Protein AF-A0A7R9EKN7-F1 (afdb_monomer_lite)

Radius of gyration: 13.66 Å; chains: 1; bounding box: 38×21×30 Å

Sequence (62 aa):
DELGQYSYGYADGNSVKHESRAIDGTTHGAYSYVDGNGIVQSVKYHADALGFRAHGTNFPVA

Secondary structure (DSSP, 8-state):
-TTS-EEEEEE-SSEEEEEEE-TTS-EEEEEEEE-TTS-EEEEEEEEETTEEEEEETTSPP-

Foldseek 3Di:
DVQPWDWDKDDDPFKIKIWIADSLRKIWIKMWGQDPVRDIKIKIWIADPVGIDMDIPPDDDD

Organism: NCBI:txid170555

Structure (mmCIF, N/CA/C/O backbone):
data_AF-A0A7R9EKN7-F1
#
_entry.id   AF-A0A7R9EKN7-F1
#
loop_
_atom_site.group_PDB
_atom_site.id
_atom_site.type_symbol
_atom_site.label_atom_id
_atom_site.label_alt_id
_atom_site.label_comp_id
_atom_site.label_asym_id
_atom_site.label_entity_id
_atom_site.label_seq_id
_atom_site.pdbx_PDB_ins_code
_atom_site.Cartn_x
_atom_site.Cartn_y
_atom_site.Cartn_z
_atom_site.occupancy
_atom_site.B_iso_or_equiv
_atom_site.auth_seq_id
_atom_site.auth_comp_id
_atom_site.auth_asym_id
_atom_site.auth_atom_id
_atom_site.pdbx_PDB_model_num
ATOM 1 N N . ASP A 1 1 ? 17.522 4.554 -9.643 1.00 50.62 1 ASP A N 1
ATOM 2 C CA . ASP A 1 1 ? 17.911 3.168 -9.924 1.00 50.62 1 ASP A CA 1
ATOM 3 C C . ASP A 1 1 ? 17.592 2.884 -11.384 1.00 50.62 1 ASP A C 1
ATOM 5 O O . ASP A 1 1 ? 16.482 3.175 -11.821 1.00 50.62 1 ASP A O 1
ATOM 9 N N . GLU A 1 2 ? 18.587 2.447 -12.152 1.00 57.81 2 GLU A N 1
ATOM 10 C CA . GLU A 1 2 ? 18.592 2.376 -13.628 1.00 57.81 2 GLU A CA 1
ATOM 11 C C . GL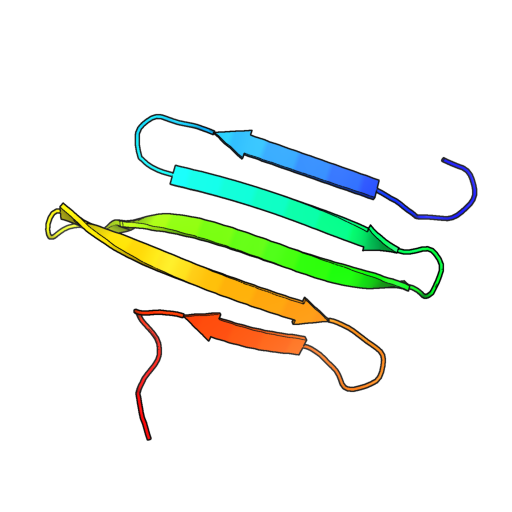U A 1 2 ? 17.695 1.269 -14.210 1.00 57.81 2 GLU A C 1
ATOM 13 O O . GLU A 1 2 ? 17.642 1.080 -15.422 1.00 57.81 2 GLU A O 1
ATOM 18 N N . LEU A 1 3 ? 16.949 0.563 -13.357 1.00 69.38 3 LEU A N 1
ATOM 19 C CA . LEU A 1 3 ? 16.149 -0.606 -13.721 1.00 69.38 3 LEU A CA 1
ATOM 20 C C . LEU A 1 3 ? 14.668 -0.516 -13.297 1.00 69.38 3 LEU A C 1
ATOM 22 O O . LEU A 1 3 ? 13.938 -1.499 -13.389 1.00 69.38 3 LEU A O 1
ATOM 26 N N . GLY A 1 4 ? 14.204 0.650 -12.830 1.00 82.75 4 GLY A N 1
ATOM 27 C CA . GLY A 1 4 ? 12.781 0.902 -12.542 1.00 82.75 4 GLY A CA 1
ATOM 28 C C . GLY A 1 4 ? 12.234 0.280 -11.250 1.00 82.75 4 GLY A C 1
ATOM 29 O O . GLY A 1 4 ? 11.029 0.358 -11.005 1.00 82.75 4 GLY A O 1
ATOM 30 N N . GLN A 1 5 ? 13.096 -0.304 -10.414 1.00 93.00 5 GLN A N 1
ATOM 31 C CA . GLN A 1 5 ? 12.725 -0.792 -9.087 1.00 93.00 5 GLN A CA 1
ATOM 32 C C . GLN A 1 5 ? 12.587 0.375 -8.113 1.00 93.00 5 GLN A C 1
ATOM 34 O O . GLN A 1 5 ? 13.285 1.389 -8.209 1.00 93.00 5 GLN A O 1
ATOM 39 N N . TYR A 1 6 ? 11.702 0.216 -7.138 1.00 94.69 6 TYR A N 1
ATOM 40 C CA . TYR A 1 6 ? 11.601 1.151 -6.029 1.00 94.69 6 TYR A CA 1
ATOM 41 C C . TYR A 1 6 ? 11.007 0.471 -4.804 1.00 94.69 6 TYR A C 1
ATOM 43 O O . TYR A 1 6 ? 10.302 -0.531 -4.899 1.00 94.69 6 TYR A O 1
ATOM 51 N N . SER A 1 7 ? 11.248 1.063 -3.644 1.00 95.81 7 SER A N 1
ATOM 52 C CA . SER A 1 7 ? 10.501 0.788 -2.427 1.00 95.81 7 SER A CA 1
ATOM 53 C C . SER A 1 7 ? 10.305 2.113 -1.711 1.00 95.81 7 SER A C 1
ATOM 55 O O . SER A 1 7 ? 11.263 2.861 -1.514 1.00 95.81 7 SER A O 1
ATOM 57 N N . TYR A 1 8 ? 9.061 2.432 -1.380 1.00 96.56 8 TYR A N 1
ATOM 58 C CA . TYR A 1 8 ? 8.736 3.612 -0.598 1.00 96.56 8 TYR A CA 1
ATOM 59 C C . TYR A 1 8 ? 7.582 3.319 0.347 1.00 96.56 8 TYR A C 1
ATOM 61 O O . TYR A 1 8 ? 6.783 2.401 0.166 1.00 96.56 8 TYR A O 1
ATOM 69 N N . GLY A 1 9 ? 7.481 4.141 1.375 1.00 96.94 9 GLY A N 1
ATOM 70 C CA . GLY A 1 9 ? 6.391 4.072 2.317 1.00 96.94 9 GLY A CA 1
ATOM 71 C C . GLY A 1 9 ? 6.379 5.291 3.207 1.00 96.94 9 GLY A C 1
ATOM 72 O O . GLY A 1 9 ? 7.319 6.086 3.219 1.00 96.94 9 GLY A O 1
ATOM 73 N N . TYR A 1 10 ? 5.295 5.423 3.946 1.00 97.50 10 TYR A N 1
ATOM 74 C CA . TYR A 1 10 ? 5.157 6.428 4.978 1.00 97.50 10 TYR A CA 1
ATOM 75 C C . TYR A 1 10 ? 4.369 5.844 6.147 1.00 97.50 10 TYR A C 1
ATOM 77 O O . TYR A 1 10 ? 3.620 4.871 6.002 1.00 97.50 10 TYR A O 1
ATOM 85 N N . ALA A 1 11 ? 4.537 6.474 7.301 1.00 96.88 11 ALA A N 1
ATOM 86 C CA . ALA A 1 11 ? 3.712 6.242 8.465 1.00 96.88 11 ALA A CA 1
ATOM 87 C C . ALA A 1 11 ? 3.336 7.593 9.069 1.00 96.88 11 ALA A C 1
ATOM 89 O O . ALA A 1 11 ? 4.209 8.397 9.393 1.00 96.88 11 ALA A O 1
ATOM 90 N N . ASP A 1 12 ? 2.038 7.832 9.186 1.00 93.56 12 ASP A N 1
ATOM 91 C CA . ASP A 1 12 ? 1.452 8.952 9.906 1.00 93.56 12 ASP A CA 1
ATOM 92 C C . ASP A 1 12 ? 0.568 8.421 11.053 1.00 93.56 12 ASP A C 1
ATOM 94 O O . ASP A 1 12 ? 0.439 7.211 11.248 1.00 93.56 12 ASP A O 1
ATOM 98 N N . GLY A 1 13 ? -0.002 9.317 11.863 1.00 91.38 13 GLY A N 1
ATOM 99 C CA . GLY A 1 13 ? -0.779 8.921 13.045 1.00 91.38 13 GLY A CA 1
ATOM 100 C C . GLY A 1 13 ? -2.053 8.124 12.738 1.00 91.38 13 GLY A C 1
ATOM 101 O O . GLY A 1 13 ? -2.493 7.337 13.574 1.00 91.38 13 GLY A O 1
ATOM 102 N N . ASN A 1 14 ? -2.626 8.294 11.547 1.00 94.62 14 ASN A N 1
ATOM 103 C CA . ASN A 1 14 ? -3.913 7.724 11.162 1.00 94.62 14 ASN A CA 1
ATOM 104 C C . ASN A 1 14 ? -3.807 6.775 9.967 1.00 94.62 14 ASN A C 1
ATOM 106 O O . ASN A 1 14 ? -4.788 6.098 9.653 1.00 94.62 14 ASN A O 1
ATOM 110 N N . SER A 1 15 ? -2.667 6.733 9.280 1.00 96.94 15 SER A N 1
ATOM 111 C CA . SER A 1 15 ? -2.463 5.904 8.108 1.00 96.94 15 SER A CA 1
ATOM 112 C C . SER A 1 15 ? -1.005 5.516 7.890 1.00 96.94 15 SER A C 1
ATOM 114 O O . SER A 1 15 ? -0.064 6.225 8.237 1.00 96.94 15 SER A O 1
ATOM 116 N N . VAL A 1 16 ? -0.814 4.349 7.290 1.00 97.88 16 VAL A N 1
ATOM 117 C CA . VAL A 1 16 ? 0.493 3.863 6.858 1.00 97.88 16 VAL A CA 1
ATOM 118 C C . VAL A 1 16 ? 0.366 3.303 5.451 1.00 97.88 16 VAL A C 1
ATOM 120 O O . VAL A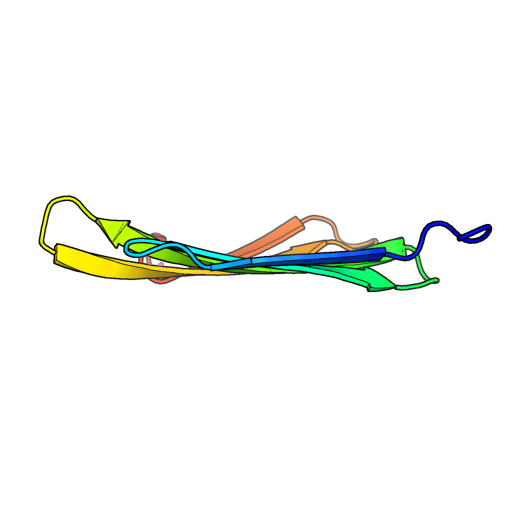 1 16 ? -0.658 2.716 5.093 1.00 97.88 16 VAL A O 1
ATOM 123 N N . LYS A 1 17 ? 1.418 3.455 4.650 1.00 98.00 17 LYS A N 1
ATOM 124 C CA . LYS A 1 17 ? 1.527 2.843 3.325 1.00 98.00 17 LYS A CA 1
ATOM 125 C C . LYS A 1 17 ? 2.928 2.292 3.132 1.00 98.00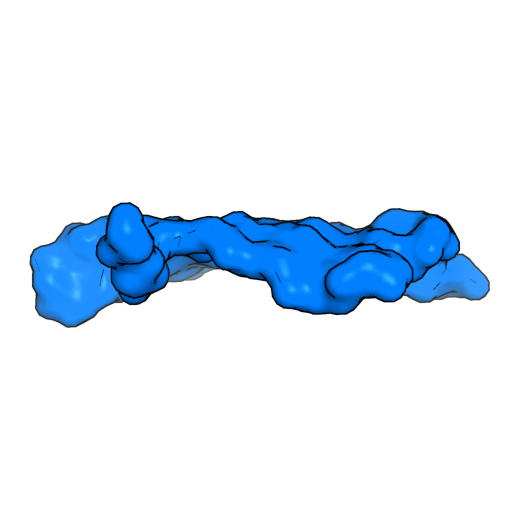 17 LYS A C 1
ATOM 127 O O . LYS A 1 17 ? 3.909 2.921 3.516 1.00 98.00 17 LYS A O 1
ATOM 132 N N . HIS A 1 18 ? 3.016 1.159 2.454 1.00 98.12 18 HIS A N 1
ATOM 133 C CA . HIS A 1 18 ? 4.248 0.661 1.865 1.00 98.12 18 HIS A CA 1
ATOM 134 C C . HIS A 1 18 ? 3.965 0.146 0.453 1.00 98.12 18 HIS A C 1
ATOM 136 O O . HIS A 1 18 ? 2.942 -0.498 0.216 1.00 98.12 18 HIS A O 1
ATOM 142 N N . GLU A 1 19 ? 4.872 0.407 -0.479 1.00 98.19 19 GLU A N 1
ATOM 143 C CA . GLU A 1 19 ? 4.809 -0.079 -1.851 1.00 98.19 19 GLU A CA 1
ATOM 144 C C . GLU A 1 19 ? 6.216 -0.355 -2.372 1.00 98.19 19 GLU A C 1
ATOM 146 O O . GLU A 1 19 ? 7.147 0.422 -2.152 1.00 98.19 19 GLU A O 1
ATOM 151 N N . SER A 1 20 ? 6.364 -1.450 -3.103 1.00 97.38 20 SER A N 1
ATOM 152 C CA . SER A 1 20 ? 7.599 -1.780 -3.795 1.00 97.38 20 SER A CA 1
ATOM 153 C C . SER A 1 20 ? 7.328 -2.333 -5.181 1.00 97.38 20 SER A C 1
ATOM 155 O O . SER A 1 20 ? 6.320 -2.999 -5.423 1.00 97.38 20 SER A O 1
ATOM 157 N N . ARG A 1 21 ? 8.266 -2.061 -6.084 1.00 95.81 21 ARG A N 1
ATOM 158 C CA . ARG A 1 21 ? 8.299 -2.571 -7.447 1.00 95.81 21 ARG A CA 1
ATOM 159 C C . ARG A 1 21 ? 9.573 -3.367 -7.671 1.00 95.81 21 ARG A C 1
ATOM 161 O O . ARG A 1 21 ? 10.670 -2.852 -7.450 1.00 95.81 21 ARG A O 1
ATOM 168 N N . ALA A 1 22 ? 9.404 -4.605 -8.114 1.00 93.12 22 ALA A N 1
ATOM 169 C CA . ALA A 1 22 ? 10.483 -5.510 -8.466 1.00 93.12 22 ALA A CA 1
ATOM 170 C C . ALA A 1 22 ? 10.946 -5.306 -9.920 1.00 93.12 22 ALA A C 1
ATOM 172 O O . ALA A 1 22 ? 10.308 -4.618 -10.720 1.00 93.12 22 ALA A O 1
ATOM 173 N N . ILE A 1 23 ? 12.092 -5.907 -10.248 1.00 92.06 23 ILE A N 1
ATOM 174 C CA . ILE A 1 23 ? 12.750 -5.809 -11.561 1.00 92.06 23 ILE A CA 1
ATOM 175 C C . ILE A 1 23 ? 11.898 -6.369 -12.707 1.00 92.06 23 ILE A C 1
ATOM 177 O O . ILE A 1 23 ? 11.979 -5.894 -13.835 1.00 92.06 23 ILE A O 1
ATOM 181 N N . ASP A 1 24 ? 11.058 -7.358 -12.415 1.00 91.00 24 ASP A N 1
ATOM 182 C CA . ASP A 1 24 ? 10.121 -7.975 -13.359 1.00 91.00 24 ASP A CA 1
ATOM 183 C C . ASP A 1 24 ? 8.918 -7.068 -13.685 1.00 91.00 24 ASP A C 1
ATOM 185 O O . ASP A 1 24 ? 8.048 -7.435 -14.472 1.00 91.00 24 ASP A O 1
ATOM 189 N N . GLY A 1 25 ? 8.870 -5.872 -13.091 1.00 91.88 25 GLY A N 1
ATOM 190 C CA . GLY A 1 25 ? 7.793 -4.910 -13.253 1.00 91.88 25 GLY A CA 1
ATOM 191 C C . GLY A 1 25 ? 6.621 -5.128 -12.300 1.00 91.88 25 GLY A C 1
ATOM 192 O O . GLY A 1 25 ? 5.720 -4.289 -12.310 1.00 91.88 25 GLY A O 1
ATOM 193 N N . THR A 1 26 ? 6.649 -6.174 -11.471 1.00 95.69 26 THR A N 1
ATOM 194 C CA . THR A 1 26 ? 5.614 -6.476 -10.482 1.00 95.69 26 THR A CA 1
ATOM 195 C C . THR A 1 26 ? 5.638 -5.445 -9.357 1.00 95.69 26 THR A C 1
ATOM 197 O O . THR A 1 26 ? 6.676 -5.211 -8.733 1.00 95.69 26 THR A O 1
ATOM 200 N N . THR A 1 27 ? 4.484 -4.851 -9.056 1.00 97.31 27 THR A N 1
ATOM 201 C CA . THR A 1 27 ? 4.305 -3.922 -7.934 1.00 97.31 27 THR A CA 1
ATOM 202 C C . THR A 1 27 ? 3.408 -4.553 -6.883 1.00 97.31 27 THR A C 1
ATOM 204 O O . THR A 1 27 ? 2.314 -5.027 -7.180 1.00 97.31 27 THR A O 1
ATOM 207 N N . HIS A 1 28 ? 3.830 -4.521 -5.626 1.00 97.25 28 HIS A N 1
ATOM 208 C CA . HIS A 1 28 ? 2.997 -4.925 -4.504 1.00 97.25 28 HIS A CA 1
ATOM 209 C C . HIS A 1 28 ? 3.066 -3.890 -3.394 1.00 97.25 28 HIS A C 1
ATOM 211 O O . HIS A 1 28 ? 4.074 -3.214 -3.191 1.00 97.25 28 HIS A O 1
ATOM 217 N N . GLY A 1 29 ? 1.984 -3.781 -2.641 1.00 97.94 29 GLY A N 1
ATOM 218 C CA . GLY A 1 29 ? 1.946 -2.863 -1.526 1.00 97.94 29 GLY A CA 1
ATOM 219 C C . GLY A 1 29 ? 0.759 -3.097 -0.622 1.00 97.94 29 GLY A C 1
ATOM 220 O O . GLY A 1 29 ? -0.129 -3.911 -0.882 1.00 97.94 29 GLY A O 1
ATOM 221 N N . ALA A 1 30 ? 0.776 -2.368 0.478 1.00 97.94 30 ALA A N 1
ATOM 222 C CA . ALA A 1 30 ? -0.303 -2.343 1.433 1.00 97.94 30 ALA A CA 1
ATOM 223 C C . ALA A 1 30 ? -0.465 -0.928 1.969 1.00 97.94 30 ALA A C 1
ATOM 225 O O . ALA A 1 30 ? 0.511 -0.192 2.124 1.00 97.94 30 ALA A O 1
ATOM 226 N N . TYR A 1 31 ? -1.699 -0.556 2.266 1.00 97.50 31 TYR A N 1
ATOM 227 C CA . TYR A 1 31 ? -1.984 0.617 3.072 1.00 97.50 31 TYR A CA 1
ATOM 228 C C . TYR A 1 31 ? -3.036 0.282 4.117 1.00 97.50 31 TYR A C 1
ATOM 230 O O . TYR A 1 31 ? -3.874 -0.602 3.924 1.00 97.50 31 TYR A O 1
ATOM 238 N N . SER A 1 32 ? -2.991 0.996 5.230 1.00 97.31 32 SER A N 1
ATOM 239 C CA . SER A 1 32 ? -4.047 0.958 6.230 1.00 97.31 32 SER A CA 1
ATOM 240 C C . SER A 1 32 ? -4.310 2.342 6.777 1.00 97.31 32 SER A C 1
ATOM 242 O O . SER A 1 32 ? -3.391 3.151 6.867 1.00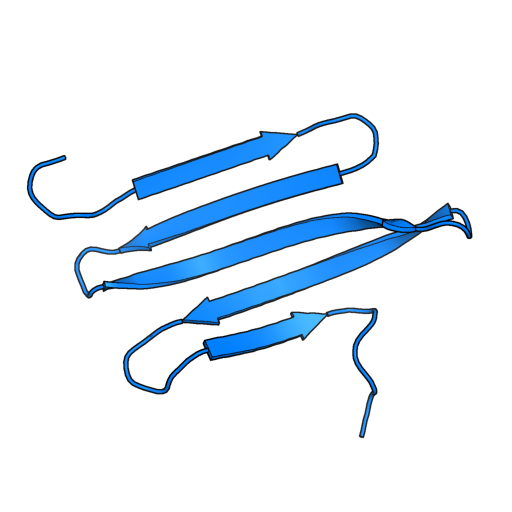 97.31 32 SER A O 1
ATOM 244 N N . TYR A 1 33 ? -5.557 2.603 7.137 1.00 96.81 33 TYR A N 1
ATOM 245 C CA . TYR A 1 33 ? -6.002 3.881 7.670 1.00 96.81 33 TYR A CA 1
ATOM 246 C C . TYR A 1 33 ? -7.127 3.677 8.683 1.00 96.81 33 TYR A C 1
ATOM 248 O O . TYR A 1 33 ? -7.843 2.680 8.621 1.00 96.81 33 TYR A O 1
ATOM 256 N N . VAL A 1 34 ? -7.2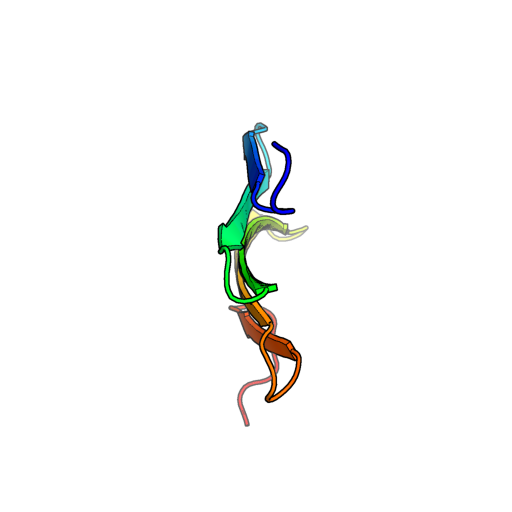95 4.616 9.607 1.00 96.56 34 VAL A N 1
ATOM 257 C CA . VAL A 1 34 ? -8.449 4.657 10.513 1.00 96.56 34 VAL A CA 1
ATOM 258 C C . VAL A 1 34 ? -9.603 5.377 9.809 1.00 96.56 34 VAL A C 1
ATOM 260 O O . VAL A 1 34 ? -9.431 6.504 9.345 1.00 96.56 34 VAL A O 1
ATOM 263 N N . ASP A 1 35 ? -10.762 4.730 9.681 1.00 94.06 35 ASP A N 1
ATOM 264 C CA . ASP A 1 35 ? -11.950 5.329 9.061 1.00 94.06 35 ASP A CA 1
ATOM 265 C C . ASP A 1 35 ? -12.736 6.247 10.020 1.00 94.06 35 ASP A C 1
ATOM 267 O O . ASP A 1 35 ? -12.375 6.437 11.183 1.00 94.06 35 ASP A O 1
ATOM 271 N N . GLY A 1 36 ? -13.840 6.829 9.535 1.00 93.69 36 GLY A N 1
ATOM 272 C CA . GLY A 1 36 ? -14.680 7.738 10.325 1.00 93.69 36 GLY A CA 1
ATOM 273 C C . GLY A 1 36 ? -15.346 7.107 11.557 1.00 93.69 36 GLY A C 1
ATOM 274 O O . GLY A 1 36 ? -15.811 7.839 12.424 1.00 93.69 36 GLY A O 1
ATOM 275 N N . ASN A 1 37 ? -15.368 5.775 11.659 1.00 94.69 37 ASN A N 1
ATOM 276 C CA . ASN A 1 37 ? -15.878 5.034 12.812 1.00 94.69 37 ASN A CA 1
ATOM 277 C C . ASN A 1 37 ? -14.758 4.615 13.781 1.00 94.69 37 ASN A C 1
ATOM 279 O O . ASN A 1 37 ? -15.021 3.901 14.748 1.00 94.69 37 ASN A O 1
ATOM 283 N N . GLY A 1 38 ? -13.508 5.021 13.531 1.00 95.31 38 GLY A N 1
ATOM 284 C CA . GLY A 1 38 ? -12.357 4.613 14.335 1.00 95.31 38 GLY A CA 1
ATOM 285 C C . GLY A 1 38 ? -11.857 3.199 14.023 1.00 95.31 38 GLY A C 1
ATOM 286 O O . GLY A 1 38 ? -11.042 2.665 14.776 1.00 95.31 38 GLY A O 1
ATOM 287 N N . ILE A 1 39 ? -12.328 2.576 12.938 1.00 95.75 39 ILE A N 1
ATOM 288 C CA . ILE A 1 39 ? -11.955 1.208 12.572 1.00 95.75 39 ILE A CA 1
ATOM 289 C C . ILE A 1 39 ? -10.766 1.254 11.615 1.00 95.75 39 ILE A C 1
ATOM 291 O O . ILE A 1 39 ? -10.764 1.997 10.633 1.00 95.75 39 ILE A O 1
ATOM 295 N N . VAL A 1 40 ? -9.749 0.433 11.887 1.00 96.06 40 VAL A N 1
ATOM 296 C CA . VAL A 1 40 ? -8.617 0.275 10.970 1.00 96.06 40 VAL A CA 1
ATOM 297 C C . VAL A 1 40 ? -9.078 -0.492 9.739 1.00 96.06 40 VAL A C 1
ATOM 299 O O . VAL A 1 40 ? -9.409 -1.675 9.808 1.00 96.06 40 VAL A O 1
ATOM 302 N N . GLN A 1 41 ? -9.039 0.184 8.601 1.00 97.44 41 GLN A N 1
ATOM 303 C CA . GLN A 1 41 ? -9.215 -0.409 7.292 1.00 97.44 41 GLN A CA 1
ATOM 304 C C . GLN A 1 41 ? -7.851 -0.734 6.700 1.00 97.44 41 GLN A C 1
ATOM 306 O O . GLN A 1 41 ? -6.933 0.080 6.759 1.00 97.44 41 GLN A O 1
ATOM 311 N N . SER A 1 42 ? -7.705 -1.923 6.124 1.00 96.88 42 SER A N 1
ATOM 312 C CA . SER A 1 42 ? -6.462 -2.357 5.489 1.00 96.88 42 SER A CA 1
ATOM 313 C C . SER A 1 42 ? -6.726 -2.878 4.090 1.00 96.88 42 SER A 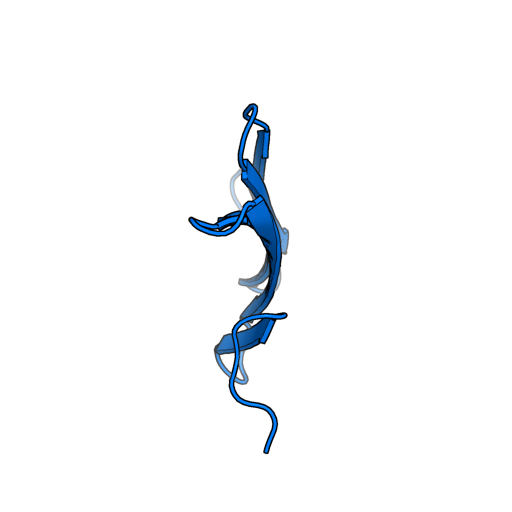C 1
ATOM 315 O O . SER A 1 42 ? -7.724 -3.555 3.852 1.00 96.88 42 SER A O 1
ATOM 317 N N . VAL A 1 43 ? -5.822 -2.558 3.169 1.00 97.50 43 VAL A N 1
ATOM 318 C CA . VAL A 1 43 ? -5.856 -3.016 1.783 1.00 97.50 43 VAL A CA 1
ATOM 319 C C . VAL A 1 43 ? -4.460 -3.475 1.395 1.00 97.50 43 VAL A C 1
ATOM 321 O O . VAL A 1 43 ? -3.474 -2.770 1.605 1.00 97.50 43 VAL A O 1
ATOM 324 N N . LYS A 1 44 ? -4.380 -4.663 0.806 1.00 97.12 44 LYS A N 1
ATOM 325 C CA . LYS A 1 44 ? -3.186 -5.213 0.166 1.00 97.12 44 LYS A CA 1
ATOM 326 C C . LYS A 1 44 ? -3.463 -5.342 -1.318 1.00 97.12 44 LYS A C 1
ATOM 328 O O . LYS A 1 44 ? -4.552 -5.766 -1.699 1.00 97.12 44 LYS A O 1
ATOM 333 N N . TYR A 1 45 ? -2.492 -5.001 -2.147 1.00 97.00 45 TYR A N 1
ATOM 334 C CA . TYR A 1 45 ? -2.635 -5.067 -3.593 1.00 97.00 45 TYR A CA 1
ATOM 335 C C . TYR A 1 45 ? -1.378 -5.599 -4.262 1.00 97.00 45 TYR A C 1
ATOM 337 O O . TYR A 1 45 ? -0.267 -5.529 -3.730 1.00 97.00 45 TYR A O 1
ATOM 345 N N . HIS A 1 46 ? -1.596 -6.146 -5.448 1.00 97.19 46 HIS A N 1
ATOM 346 C CA . HIS A 1 46 ? -0.595 -6.755 -6.294 1.00 97.19 46 HIS A CA 1
ATOM 347 C C . HIS A 1 46 ? -0.935 -6.453 -7.756 1.00 97.19 46 HIS A C 1
ATOM 349 O O . HIS A 1 46 ? -2.065 -6.670 -8.196 1.00 97.19 46 HIS A O 1
ATOM 355 N N . ALA A 1 47 ? 0.039 -5.932 -8.489 1.00 97.25 47 ALA A N 1
ATOM 356 C CA . ALA A 1 47 ? -0.060 -5.571 -9.891 1.00 97.25 47 ALA A CA 1
ATOM 357 C C . ALA A 1 47 ? 1.068 -6.256 -10.663 1.00 97.25 47 ALA A C 1
ATOM 359 O O . ALA A 1 47 ? 2.242 -6.012 -10.391 1.00 97.25 47 ALA A O 1
ATOM 360 N N . ASP A 1 48 ? 0.700 -7.096 -11.623 1.00 95.50 48 ASP A N 1
ATOM 361 C CA . ASP A 1 48 ? 1.619 -7.827 -12.497 1.00 95.50 48 ASP A CA 1
ATOM 362 C C . ASP A 1 48 ? 1.017 -7.958 -13.913 1.00 95.50 48 ASP A C 1
ATOM 364 O O . ASP A 1 48 ? 0.067 -7.254 -14.272 1.00 95.50 48 ASP A O 1
ATOM 368 N N . ALA A 1 49 ? 1.546 -8.879 -14.723 1.00 95.12 49 ALA A N 1
ATOM 369 C CA . ALA A 1 49 ? 1.048 -9.167 -16.070 1.00 95.12 49 ALA A CA 1
ATOM 370 C C . ALA A 1 49 ? -0.418 -9.654 -16.124 1.00 95.12 49 ALA A C 1
ATOM 372 O O . ALA A 1 49 ? -1.049 -9.563 -17.175 1.00 95.12 49 ALA A O 1
ATOM 373 N N . LEU A 1 50 ? -0.972 -10.154 -15.015 1.00 95.31 50 LEU A N 1
ATOM 374 C CA . LEU A 1 50 ? -2.374 -10.566 -14.888 1.00 95.31 50 LEU A CA 1
ATOM 375 C C . LEU A 1 50 ? -3.288 -9.401 -14.466 1.00 95.31 50 LEU A C 1
ATOM 377 O O . LEU A 1 50 ? -4.491 -9.594 -14.288 1.00 95.31 50 LEU A O 1
ATOM 381 N N . GLY A 1 51 ? -2.733 -8.197 -14.309 1.00 95.62 51 GLY A N 1
ATOM 382 C CA . GLY A 1 51 ? -3.451 -6.987 -13.933 1.00 95.62 51 GLY A CA 1
ATOM 383 C C . GLY A 1 51 ? -3.416 -6.694 -12.433 1.00 95.62 51 GLY A C 1
ATOM 384 O O . GLY A 1 51 ? -2.637 -7.263 -11.666 1.00 95.62 51 GLY A O 1
ATOM 385 N N . PHE A 1 52 ? -4.270 -5.759 -12.016 1.00 96.50 52 PHE A N 1
ATOM 386 C CA . PHE A 1 52 ? -4.347 -5.284 -10.637 1.00 96.50 52 PHE A CA 1
ATOM 387 C C . PHE A 1 52 ? -5.337 -6.115 -9.817 1.00 96.50 52 PHE A C 1
ATOM 389 O O . PHE A 1 52 ? -6.508 -6.239 -10.173 1.00 96.50 52 PHE A O 1
ATOM 396 N N . ARG A 1 53 ? -4.873 -6.645 -8.686 1.00 96.31 53 ARG A N 1
ATOM 397 C CA . ARG A 1 53 ? -5.681 -7.380 -7.708 1.00 96.31 53 ARG A CA 1
ATOM 398 C C . ARG A 1 53 ? -5.480 -6.769 -6.333 1.00 96.31 53 ARG A C 1
ATOM 400 O O . ARG A 1 53 ? -4.350 -6.498 -5.935 1.00 96.31 53 ARG A O 1
ATOM 407 N N . ALA A 1 54 ? -6.568 -6.577 -5.600 1.00 95.88 54 ALA A N 1
ATOM 408 C CA . ALA A 1 54 ? -6.529 -6.044 -4.250 1.00 95.88 54 ALA A CA 1
ATOM 409 C C . ALA A 1 54 ? -7.489 -6.802 -3.338 1.00 95.88 54 ALA A C 1
ATOM 411 O O . ALA A 1 54 ? -8.549 -7.255 -3.763 1.00 95.88 54 ALA A O 1
ATOM 412 N N . HIS A 1 55 ? -7.128 -6.873 -2.063 1.00 94.88 55 HIS A N 1
ATOM 413 C CA . HIS A 1 55 ? -7.949 -7.424 -0.997 1.00 94.88 55 HIS A CA 1
ATOM 414 C C . HIS A 1 55 ? -7.893 -6.485 0.198 1.00 94.88 55 HIS A C 1
ATOM 416 O O . HIS A 1 55 ? -6.813 -6.030 0.577 1.00 94.88 55 HIS A O 1
ATOM 422 N N . GLY A 1 56 ? -9.038 -6.213 0.809 1.00 94.94 56 GLY A N 1
ATOM 423 C CA . GLY A 1 56 ? -9.096 -5.328 1.955 1.00 94.94 56 GLY A CA 1
ATOM 424 C C . GLY A 1 56 ? -10.344 -5.510 2.792 1.00 94.94 56 GLY A C 1
ATOM 425 O O . GLY A 1 56 ? -11.310 -6.137 2.368 1.00 94.94 56 GLY A O 1
ATOM 426 N N . THR A 1 57 ? -10.308 -4.952 3.995 1.00 93.12 57 THR A N 1
ATOM 427 C CA . THR A 1 57 ? -11.388 -5.050 4.989 1.00 93.12 57 THR A CA 1
ATOM 428 C C . THR A 1 57 ? -12.631 -4.248 4.611 1.00 93.12 57 THR A C 1
ATOM 430 O O . THR A 1 57 ? -13.705 -4.525 5.131 1.00 93.12 57 THR A O 1
ATOM 433 N N . ASN A 1 58 ? -12.499 -3.277 3.701 1.00 89.00 58 ASN A N 1
ATOM 434 C CA . ASN A 1 58 ? -13.611 -2.456 3.218 1.00 89.00 58 ASN A CA 1
ATOM 435 C C . ASN A 1 58 ? -14.208 -2.949 1.886 1.00 89.00 58 ASN A C 1
ATOM 437 O O . ASN A 1 58 ? -15.069 -2.273 1.322 1.00 89.00 58 ASN A O 1
ATOM 441 N N . PHE A 1 59 ? -13.742 -4.084 1.354 1.00 89.00 59 PHE A N 1
ATOM 442 C CA . PHE A 1 59 ? -14.270 -4.633 0.109 1.00 89.00 59 PHE A CA 1
ATOM 443 C C . PHE A 1 59 ? -15.504 -5.494 0.368 1.00 89.00 59 PHE A C 1
ATOM 445 O O . PHE A 1 59 ? -15.572 -6.174 1.395 1.00 89.00 59 PHE A O 1
ATOM 452 N N . PRO A 1 60 ? -16.482 -5.488 -0.556 1.00 85.00 60 PRO A N 1
ATOM 453 C CA . PRO A 1 60 ? -17.629 -6.371 -0.454 1.00 85.00 60 PRO A CA 1
ATOM 454 C C . PRO A 1 60 ? -17.151 -7.824 -0.459 1.00 85.00 60 PRO A C 1
ATOM 456 O O . PRO A 1 60 ? -16.392 -8.244 -1.334 1.00 85.00 60 PRO A O 1
ATOM 459 N N . VAL A 1 61 ? -17.599 -8.580 0.540 1.00 74.44 61 VAL A N 1
ATOM 460 C CA . VAL A 1 61 ? -17.435 -10.032 0.572 1.00 74.44 61 VAL A CA 1
ATOM 461 C C . VAL A 1 61 ? -18.554 -10.611 -0.290 1.00 74.44 61 VAL A C 1
ATOM 463 O O . VAL A 1 61 ? -19.717 -10.266 -0.075 1.00 74.44 61 VAL A O 1
ATOM 466 N N . ALA A 1 62 ? -18.192 -11.398 -1.303 1.00 66.19 62 ALA A N 1
ATOM 467 C CA . ALA A 1 62 ? -19.152 -12.099 -2.154 1.00 66.19 62 ALA A CA 1
ATOM 468 C C . ALA A 1 62 ? -19.796 -13.282 -1.419 1.00 66.19 62 ALA A C 1
ATOM 470 O O . ALA A 1 62 ? -19.104 -13.886 -0.565 1.00 66.19 62 ALA A O 1
#

InterPro domains:
  IPR000618 Insect cuticle protein [PF00379] (2-61)
  IPR000618 Insect cuticle protein [PR00947] (4-15)
  IPR000618 Insect cuticle protein [PR00947] (27-38)
  IPR000618 Insect cuticle protein [PR00947] (38-49)
  IPR000618 Insect cuticle protein [PS51155] (3-62)
  IPR031311 Chitin-binding type R&R consensus [PS00233] (29-54)
  IPR050468 Larval/pupal cuticle protein [PTHR10380] (1-61)

pLDDT: mean 92.63, std 9.38, range [50.62, 98.19]